Protein AF-A0A6B3P550-F1 (afdb_monomer)

Sequence (101 aa):
MRRRQQGLTLLELLVALALSAVLGVLLAALVNGWLTVRERLDQGPQATPVLSFCLALERRFDATVLRQLHEQRLPLTLAWLDWQPADLQLQWVALAAWPAA

InterPro domains:
  IPR012902 Prokaryotic N-terminal methylation site [PF07963] (2-27)
  IPR012902 Prokaryotic N-terminal methylation site [PS00409] (6-26)
  IPR012902 Prokaryotic N-terminal methylation site [TIGR02532] (5-27)

pLDDT: mean 81.72, std 12.61, range [42.19, 96.0]

Foldseek 3Di:
DDDPPPDCDPVNVVVVVVVVVVVVVVVVVVVVVVVVVVVVVVPPPPCPVVNVVVVLVVVQLVQFDFDFDADPNHTDDRDQWDQDPVVRDIDTDGPDDRPDD

Organism: NCBI:txid2708063

Solvent-accessible surface area (backbone atoms only — not comparable to full-atom values): 6292 Å² total; per-residue (Å²): 138,81,82,78,79,78,71,83,46,74,66,57,54,53,49,54,51,51,52,51,50,53,51,51,51,52,52,51,52,51,53,51,50,51,50,54,50,49,53,54,59,72,53,49,79,72,58,50,70,65,57,48,47,51,56,53,49,51,60,37,60,76,34,52,48,86,65,85,47,68,56,97,87,39,75,50,85,79,50,71,70,43,74,41,78,92,76,74,42,79,46,68,45,49,81,56,78,78,81,84,130

Secondary structure (DSSP, 8-state):
---------HHHHHHHHHHHHHHHHHHHHHHHHHHHHHHHHHTTT---HHHHHHHHHHHHHHTB-----EETTEEPP--SSEEETTTTEEE--BSSPPPP-

Mean predicted aligned error: 15.04 Å

Radius of gyration: 34.09 Å; Cα contacts (8 Å, |Δi|>4): 54; chains: 1; bounding box: 44×25×108 Å

Structure (mmCIF, N/CA/C/O backbone):
data_AF-A0A6B3P550-F1
#
_entry.id   AF-A0A6B3P550-F1
#
loop_
_atom_site.group_PDB
_atom_site.id
_atom_site.type_symbol
_atom_site.label_atom_id
_atom_site.label_alt_id
_atom_site.label_comp_id
_atom_site.label_asym_id
_atom_site.label_entity_id
_atom_site.label_seq_id
_atom_site.pdbx_PDB_ins_code
_atom_site.Cartn_x
_atom_site.Cartn_y
_atom_site.Cartn_z
_atom_site.occupancy
_atom_site.B_iso_or_equiv
_atom_site.auth_seq_id
_atom_site.auth_comp_id
_atom_site.auth_asym_id
_atom_site.auth_atom_id
_atom_site.pdbx_PDB_model_num
ATOM 1 N N . MET A 1 1 ? 13.100 5.685 -76.438 1.00 42.50 1 MET A N 1
ATOM 2 C CA . MET A 1 1 ? 12.830 5.107 -75.101 1.00 42.50 1 MET A CA 1
ATOM 3 C C . MET A 1 1 ? 14.154 4.785 -74.411 1.00 42.50 1 MET A C 1
ATOM 5 O O . MET A 1 1 ? 14.735 3.747 -74.690 1.00 42.50 1 MET A O 1
ATOM 9 N N . ARG A 1 2 ? 14.688 5.677 -73.568 1.00 42.19 2 ARG A N 1
ATOM 10 C CA . ARG A 1 2 ? 15.876 5.384 -72.745 1.00 42.19 2 ARG A CA 1
ATOM 11 C C . ARG A 1 2 ? 15.422 5.256 -71.295 1.00 42.19 2 ARG A C 1
ATOM 13 O O . ARG A 1 2 ? 15.217 6.260 -70.623 1.00 42.19 2 ARG A O 1
ATOM 20 N N . ARG A 1 3 ? 15.214 4.017 -70.842 1.00 55.25 3 ARG A N 1
ATOM 21 C CA . ARG A 1 3 ? 15.058 3.703 -69.418 1.00 55.25 3 ARG A CA 1
ATOM 22 C C . ARG A 1 3 ? 16.403 4.000 -68.755 1.00 55.25 3 ARG A C 1
ATOM 24 O O . ARG A 1 3 ? 17.358 3.257 -68.958 1.00 55.25 3 ARG A O 1
ATOM 31 N N . ARG A 1 4 ? 16.494 5.113 -68.021 1.00 55.09 4 ARG A N 1
ATOM 32 C CA . ARG A 1 4 ? 17.581 5.341 -67.064 1.00 55.09 4 ARG A CA 1
ATOM 33 C C . ARG A 1 4 ? 17.456 4.239 -66.018 1.00 55.09 4 ARG A C 1
ATOM 35 O O . ARG A 1 4 ? 16.540 4.263 -65.207 1.00 55.09 4 ARG A O 1
ATOM 42 N N . GLN A 1 5 ? 18.338 3.252 -66.086 1.00 56.97 5 GLN A N 1
ATOM 43 C CA . GLN A 1 5 ? 18.600 2.382 -64.952 1.00 56.97 5 GLN A CA 1
ATOM 44 C C . GLN A 1 5 ? 19.209 3.276 -63.866 1.00 56.97 5 GLN A C 1
ATOM 46 O O . GLN A 1 5 ? 20.374 3.656 -63.949 1.00 56.97 5 GLN A O 1
ATOM 51 N N . GLN A 1 6 ? 18.387 3.705 -62.908 1.00 59.66 6 GLN A N 1
ATOM 52 C CA . GLN A 1 6 ? 18.858 4.310 -61.666 1.00 59.66 6 GLN A CA 1
ATOM 53 C C . GLN A 1 6 ? 19.447 3.176 -60.828 1.00 59.66 6 GLN A C 1
ATOM 55 O O . GLN A 1 6 ? 18.733 2.471 -60.123 1.00 59.66 6 GLN A O 1
ATOM 60 N N . GLY A 1 7 ? 20.749 2.940 -60.995 1.00 60.62 7 GLY A N 1
ATOM 61 C CA . GLY A 1 7 ? 21.507 2.125 -60.057 1.00 60.62 7 GLY A CA 1
ATOM 62 C C . GLY A 1 7 ? 21.461 2.814 -58.700 1.00 60.62 7 GLY A C 1
ATOM 63 O O . GLY A 1 7 ? 21.833 3.982 -58.600 1.00 60.62 7 GLY A O 1
ATOM 64 N N . LEU A 1 8 ? 20.950 2.102 -57.699 1.00 63.22 8 LEU A N 1
ATOM 65 C CA . LEU A 1 8 ? 20.840 2.563 -56.322 1.00 63.22 8 LEU A CA 1
ATOM 66 C C . LEU A 1 8 ? 22.231 3.008 -55.865 1.00 63.22 8 LEU A C 1
ATOM 68 O O . LEU A 1 8 ? 23.167 2.204 -55.823 1.00 63.22 8 LEU A O 1
ATOM 72 N N . THR A 1 9 ? 22.410 4.308 -55.642 1.00 82.81 9 THR A N 1
ATOM 73 C CA . THR A 1 9 ? 23.745 4.819 -55.317 1.00 82.81 9 THR A CA 1
ATOM 74 C C . THR A 1 9 ? 24.118 4.363 -53.907 1.00 82.81 9 THR A C 1
ATOM 76 O O . THR A 1 9 ? 23.257 4.262 -53.035 1.00 82.81 9 THR A O 1
ATOM 79 N N . LEU A 1 10 ? 25.405 4.087 -53.656 1.00 78.88 10 LEU A N 1
ATOM 80 C CA . LEU A 1 10 ? 25.904 3.702 -52.324 1.00 78.88 10 LEU A CA 1
ATOM 81 C C . LEU A 1 10 ? 25.421 4.681 -51.236 1.00 78.88 10 LEU A C 1
ATOM 83 O O . LEU A 1 10 ? 25.089 4.285 -50.123 1.00 78.88 10 LEU A O 1
ATOM 87 N N . LEU A 1 11 ? 25.341 5.963 -51.595 1.00 83.69 11 LEU A N 1
ATOM 88 C CA . LEU A 1 11 ? 24.870 7.035 -50.731 1.00 83.69 11 LEU A CA 1
ATOM 89 C C . LEU A 1 11 ? 23.383 6.891 -50.381 1.00 83.69 11 LEU A C 1
ATOM 91 O O . LEU A 1 11 ? 23.021 7.049 -49.223 1.00 83.69 11 LEU A O 1
ATOM 95 N N . GLU A 1 12 ? 22.534 6.525 -51.339 1.00 83.50 12 GLU A N 1
ATOM 96 C CA . GLU A 1 12 ? 21.108 6.257 -51.108 1.00 83.50 12 GLU A CA 1
ATOM 97 C C . GLU A 1 12 ? 20.898 5.097 -50.131 1.00 83.50 12 GLU A C 1
ATOM 99 O O . GLU A 1 12 ? 20.070 5.184 -49.225 1.00 83.50 12 GLU A O 1
ATOM 104 N N . LEU A 1 13 ? 21.698 4.034 -50.268 1.00 87.75 13 LEU A N 1
ATOM 105 C CA . LEU A 1 13 ? 21.638 2.880 -49.375 1.00 87.75 13 LEU A CA 1
ATOM 106 C C . LEU A 1 13 ? 22.092 3.239 -47.955 1.00 87.75 13 LEU A C 1
ATOM 108 O O . LEU A 1 13 ? 21.431 2.872 -46.984 1.00 87.75 13 LEU A O 1
ATOM 112 N N . LEU A 1 14 ? 23.184 3.998 -47.829 1.00 91.12 14 LEU A N 1
ATOM 113 C CA . LEU A 1 14 ? 23.674 4.479 -46.536 1.00 91.12 14 LEU A CA 1
ATOM 114 C C . LEU A 1 14 ? 22.664 5.408 -45.855 1.00 91.12 14 LEU A C 1
ATOM 116 O O . LEU A 1 14 ? 22.435 5.282 -44.653 1.00 91.12 14 LEU A O 1
ATOM 120 N N . VAL A 1 15 ? 22.019 6.296 -46.616 1.00 91.69 15 VAL A N 1
ATOM 121 C CA . VAL A 1 15 ? 20.975 7.191 -46.101 1.00 91.69 15 VAL A CA 1
ATOM 122 C C . VAL A 1 15 ? 19.753 6.398 -45.640 1.00 91.69 15 VAL A C 1
ATOM 124 O O . VAL A 1 15 ? 19.266 6.627 -44.534 1.00 91.69 15 VAL A O 1
ATOM 127 N N . ALA A 1 16 ? 19.283 5.431 -46.431 1.00 93.06 16 ALA A N 1
ATOM 128 C CA . ALA A 1 16 ? 18.152 4.585 -46.051 1.00 93.06 16 ALA A CA 1
ATOM 129 C C . ALA A 1 16 ? 18.440 3.774 -44.776 1.00 93.06 16 ALA A C 1
ATOM 131 O O . ALA A 1 16 ? 17.574 3.643 -43.906 1.00 93.06 16 ALA A O 1
ATOM 132 N N . LEU A 1 17 ? 19.666 3.269 -44.633 1.00 91.69 17 LEU A N 1
ATOM 133 C CA . LEU A 1 17 ? 20.083 2.484 -43.475 1.00 91.69 17 LEU A CA 1
ATOM 134 C C . LEU A 1 17 ? 20.233 3.356 -42.220 1.00 91.69 17 LEU A C 1
ATOM 136 O O . LEU A 1 17 ? 19.759 2.974 -41.151 1.00 91.69 17 LEU A O 1
ATOM 140 N N . ALA A 1 18 ? 20.797 4.558 -42.360 1.00 92.88 18 ALA A N 1
ATOM 141 C CA . ALA A 1 18 ? 20.873 5.536 -41.277 1.00 92.88 18 ALA A CA 1
ATOM 142 C C . ALA A 1 18 ? 19.476 5.966 -40.802 1.00 92.88 18 ALA A C 1
ATOM 144 O O . ALA A 1 18 ? 19.205 5.960 -39.602 1.00 92.88 18 ALA A O 1
ATOM 145 N N . LEU A 1 19 ? 18.563 6.268 -41.732 1.00 95.81 19 LEU A N 1
ATOM 146 C CA . LEU A 1 19 ? 17.178 6.617 -41.404 1.00 95.81 19 LEU A CA 1
ATOM 147 C C . LEU A 1 19 ? 16.453 5.466 -40.701 1.00 95.81 19 LEU A C 1
ATOM 149 O O . LEU A 1 19 ? 15.761 5.695 -39.711 1.00 95.81 19 LEU A O 1
ATOM 153 N N . SER A 1 20 ? 16.657 4.230 -41.161 1.00 94.62 20 SER A N 1
ATOM 154 C CA . SER A 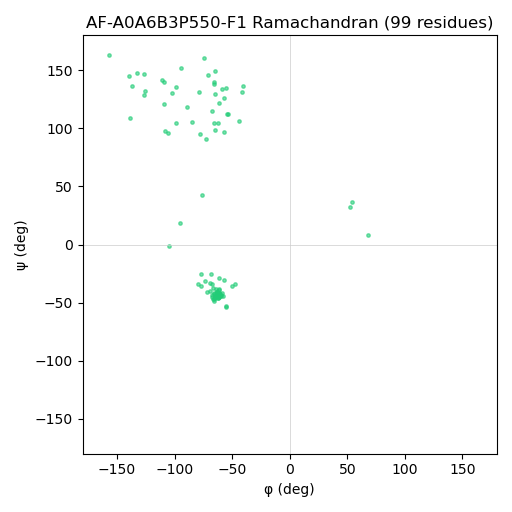1 20 ? 16.069 3.039 -40.537 1.00 94.62 20 SER A CA 1
ATOM 155 C C . SER A 1 20 ? 16.584 2.829 -39.111 1.00 94.62 20 SER A C 1
ATOM 157 O O . SER A 1 20 ? 15.800 2.536 -38.210 1.00 94.62 20 SER A O 1
ATOM 159 N N . ALA A 1 21 ? 17.884 3.034 -38.882 1.00 94.75 21 ALA A N 1
ATOM 160 C CA . ALA A 1 21 ? 18.478 2.941 -37.551 1.00 94.75 21 ALA A CA 1
ATOM 161 C C . ALA A 1 21 ? 17.925 4.019 -36.605 1.00 94.75 21 ALA A C 1
ATOM 163 O O . ALA A 1 21 ? 17.542 3.709 -35.477 1.00 94.75 21 ALA A O 1
ATOM 164 N N . VAL A 1 22 ? 17.816 5.267 -37.073 1.00 96.00 22 VAL A N 1
ATOM 165 C CA . VAL A 1 22 ? 17.237 6.372 -36.291 1.00 96.00 22 VAL A CA 1
ATOM 166 C C . VAL A 1 22 ? 15.779 6.085 -35.931 1.00 96.00 22 VAL A C 1
ATOM 168 O O . VAL A 1 22 ? 15.395 6.244 -34.772 1.00 96.00 22 VAL A O 1
ATOM 171 N N . LEU A 1 23 ? 14.981 5.604 -36.889 1.00 95.75 23 LEU A N 1
ATOM 172 C CA . LEU A 1 23 ? 13.604 5.187 -36.626 1.00 95.75 23 LEU A CA 1
ATOM 173 C C . LEU A 1 23 ? 13.538 4.065 -35.586 1.00 95.75 23 LEU A C 1
ATOM 175 O O . LEU A 1 23 ? 12.711 4.131 -34.679 1.00 95.75 23 LEU A O 1
ATOM 179 N N . GLY A 1 24 ? 14.420 3.069 -35.686 1.00 94.19 24 GLY A N 1
ATOM 180 C CA . GLY A 1 24 ? 14.500 1.972 -34.725 1.00 94.19 24 GLY A CA 1
ATOM 181 C C . GLY A 1 24 ? 14.790 2.454 -33.303 1.00 94.19 24 GLY A C 1
ATOM 182 O O . GLY A 1 24 ? 14.117 2.034 -32.363 1.00 94.19 24 GLY A O 1
ATOM 183 N N . VAL A 1 25 ? 15.732 3.388 -33.141 1.00 94.31 25 VAL A N 1
ATOM 184 C CA . VAL A 1 25 ? 16.071 3.972 -31.832 1.00 94.31 25 VAL A CA 1
ATOM 185 C C . VAL A 1 25 ? 14.908 4.788 -31.264 1.00 94.31 25 VAL A C 1
ATOM 187 O O . VAL A 1 25 ? 14.589 4.654 -30.084 1.00 94.31 25 VAL A O 1
ATOM 190 N N . LEU A 1 26 ? 14.237 5.594 -32.093 1.00 94.56 26 LEU A N 1
ATOM 191 C CA . LEU A 1 26 ? 13.065 6.374 -31.677 1.00 94.56 26 LEU A CA 1
ATOM 192 C C . LEU A 1 26 ? 11.912 5.471 -31.220 1.00 94.56 26 LEU A C 1
ATOM 194 O O . LEU A 1 26 ? 11.318 5.715 -30.170 1.00 94.56 26 LEU A O 1
ATOM 198 N N . LEU A 1 27 ? 11.629 4.405 -31.973 1.00 95.25 27 LEU A N 1
ATOM 199 C CA . LEU A 1 27 ? 10.628 3.399 -31.611 1.00 95.25 27 LEU A CA 1
ATOM 200 C C . LEU A 1 27 ? 10.986 2.694 -30.301 1.00 95.25 27 LEU A C 1
ATOM 202 O O . LEU A 1 27 ? 10.130 2.571 -29.426 1.00 95.25 27 LEU A O 1
ATOM 206 N N . ALA A 1 28 ? 12.243 2.281 -30.131 1.00 93.06 28 ALA A N 1
ATOM 207 C CA . ALA A 1 28 ? 12.705 1.649 -28.898 1.00 93.06 28 ALA A CA 1
ATOM 208 C C . ALA A 1 28 ? 12.575 2.590 -27.689 1.00 93.06 28 ALA A C 1
ATOM 210 O O . ALA A 1 28 ? 12.094 2.172 -26.637 1.00 93.06 28 ALA A O 1
ATOM 211 N N . ALA A 1 29 ? 12.930 3.869 -27.846 1.00 91.38 29 ALA A N 1
ATOM 212 C CA . ALA A 1 29 ? 12.777 4.873 -26.797 1.00 91.38 29 ALA A CA 1
ATOM 213 C C . ALA A 1 29 ? 11.303 5.094 -26.420 1.00 91.38 29 ALA A C 1
ATOM 215 O O . ALA A 1 29 ? 10.985 5.196 -25.235 1.00 91.38 29 ALA A O 1
ATOM 216 N N . LEU A 1 30 ? 10.401 5.111 -27.407 1.00 92.69 30 LEU A N 1
ATOM 217 C CA . LEU A 1 30 ? 8.963 5.253 -27.180 1.00 92.69 30 LEU A CA 1
ATOM 218 C C . LEU A 1 30 ? 8.385 4.047 -26.432 1.00 92.69 30 LEU A C 1
ATOM 220 O O . LEU A 1 30 ? 7.660 4.220 -25.454 1.00 92.69 30 LEU A O 1
ATOM 224 N 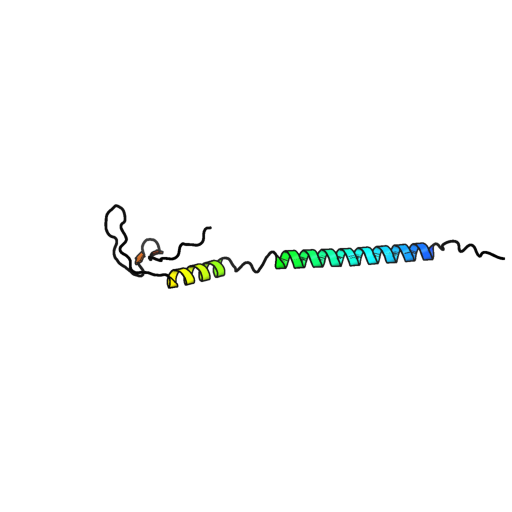N . VAL A 1 31 ? 8.736 2.831 -26.862 1.00 92.50 31 VAL A N 1
ATOM 225 C CA . VAL A 1 31 ? 8.313 1.587 -26.203 1.00 92.50 31 VAL A CA 1
ATOM 226 C C . VAL A 1 31 ? 8.842 1.534 -24.774 1.00 92.50 31 VAL A C 1
ATOM 228 O O . VAL A 1 31 ? 8.082 1.225 -23.861 1.00 92.50 31 VAL A O 1
ATOM 231 N N . ASN A 1 32 ? 10.110 1.890 -24.562 1.00 88.19 32 ASN A N 1
ATOM 232 C CA . ASN A 1 32 ? 10.710 1.901 -23.234 1.00 88.19 32 ASN A CA 1
ATOM 233 C C . ASN A 1 32 ? 10.050 2.944 -22.321 1.00 88.19 32 ASN A C 1
ATOM 235 O O . ASN A 1 32 ? 9.687 2.633 -21.191 1.00 88.19 32 ASN A O 1
ATOM 239 N N . GLY A 1 33 ? 9.816 4.158 -22.828 1.00 83.38 33 GLY A N 1
ATOM 240 C CA . GLY A 1 33 ? 9.098 5.201 -22.096 1.00 83.38 33 GLY A CA 1
ATOM 241 C C . GLY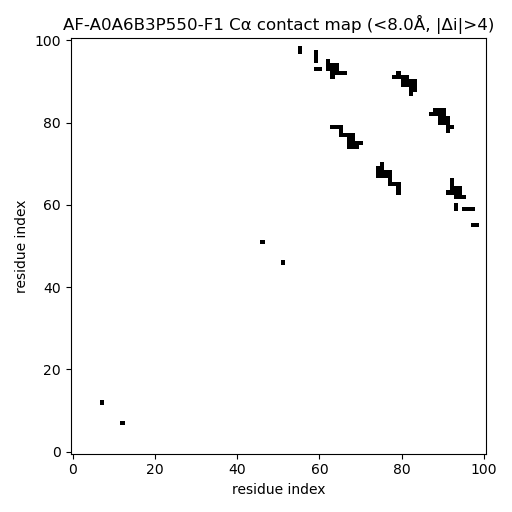 A 1 33 ? 7.672 4.781 -21.736 1.00 83.38 33 GLY A C 1
ATOM 242 O O . GLY A 1 33 ? 7.247 4.969 -20.599 1.00 83.38 33 GLY A O 1
ATOM 243 N N . TRP A 1 34 ? 6.957 4.145 -22.668 1.00 89.50 34 TRP A N 1
ATOM 244 C CA . TRP A 1 34 ? 5.625 3.591 -22.422 1.00 89.50 34 TRP A CA 1
ATOM 245 C C . TRP A 1 34 ? 5.640 2.493 -21.354 1.00 89.50 34 TRP A C 1
ATOM 247 O O . TRP A 1 34 ? 4.798 2.505 -20.456 1.00 89.50 34 TRP A O 1
ATOM 257 N N . LEU A 1 35 ? 6.614 1.578 -21.413 1.00 81.44 35 LEU A N 1
ATOM 258 C CA . LEU A 1 35 ? 6.781 0.515 -20.422 1.00 81.44 35 LEU A CA 1
ATOM 259 C C . LEU A 1 35 ? 7.059 1.101 -19.032 1.00 81.44 35 LEU A C 1
ATOM 261 O O . LEU A 1 35 ? 6.382 0.740 -18.078 1.00 81.44 35 LEU A O 1
ATOM 265 N N . THR A 1 36 ? 7.967 2.077 -18.938 1.00 79.38 36 THR A N 1
ATOM 266 C CA . THR A 1 36 ? 8.300 2.769 -17.682 1.00 79.38 36 THR A CA 1
ATOM 267 C C . THR A 1 36 ? 7.102 3.526 -17.106 1.00 79.38 36 THR A C 1
ATOM 269 O O . THR A 1 36 ? 6.880 3.511 -15.898 1.00 79.38 36 THR A O 1
ATOM 272 N N . VAL A 1 37 ? 6.312 4.208 -17.942 1.00 78.25 37 VAL A N 1
ATOM 273 C CA . VAL A 1 37 ? 5.091 4.891 -17.485 1.00 78.25 37 VAL A CA 1
ATOM 274 C C . VAL A 1 37 ? 4.072 3.873 -16.990 1.00 78.25 37 VAL A C 1
ATOM 276 O O . VAL A 1 37 ? 3.498 4.066 -15.922 1.00 78.25 37 VAL A O 1
ATOM 279 N N . ARG A 1 38 ? 3.880 2.772 -17.719 1.00 79.62 38 ARG A N 1
ATOM 280 C CA . 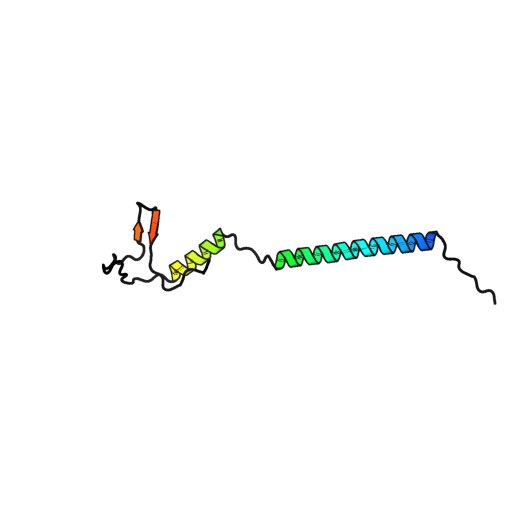ARG A 1 38 ? 2.972 1.701 -17.311 1.00 79.62 38 ARG A CA 1
ATOM 281 C C . ARG A 1 38 ? 3.413 1.060 -15.997 1.00 79.62 38 ARG A C 1
ATOM 283 O O . ARG A 1 38 ? 2.575 0.915 -15.124 1.00 79.62 38 ARG A O 1
ATOM 290 N N . GLU A 1 39 ? 4.697 0.766 -15.818 1.00 71.75 39 GLU A N 1
ATOM 291 C CA . GLU A 1 39 ? 5.251 0.270 -14.550 1.00 71.75 39 GLU A CA 1
ATOM 292 C C . GLU A 1 39 ? 5.016 1.253 -13.399 1.00 71.75 39 GLU A C 1
ATOM 294 O O . GLU A 1 39 ? 4.619 0.838 -12.318 1.00 71.75 39 GLU A O 1
ATOM 299 N N . ARG A 1 40 ? 5.192 2.560 -13.624 1.00 65.69 40 ARG A N 1
ATOM 300 C CA . ARG A 1 40 ? 4.923 3.589 -12.604 1.00 65.69 40 ARG A CA 1
ATOM 301 C C . ARG A 1 40 ? 3.442 3.729 -12.259 1.00 65.69 40 ARG A C 1
ATOM 303 O O . ARG A 1 40 ? 3.120 4.058 -11.124 1.00 65.69 40 ARG A O 1
ATOM 310 N N . LEU A 1 41 ? 2.556 3.528 -13.231 1.00 67.06 41 LEU A N 1
ATOM 311 C CA . LEU A 1 41 ? 1.109 3.567 -13.017 1.00 67.06 41 LEU A CA 1
ATOM 312 C C . LEU A 1 41 ? 0.600 2.286 -12.340 1.00 67.06 41 LEU A C 1
ATOM 314 O O . LEU A 1 41 ? -0.305 2.365 -11.515 1.00 67.06 41 LEU A O 1
ATOM 318 N N . ASP A 1 42 ? 1.186 1.133 -12.669 1.00 65.94 42 ASP A N 1
ATOM 319 C CA . ASP A 1 42 ? 0.874 -0.171 -12.065 1.00 65.94 42 ASP A CA 1
ATOM 320 C C . ASP A 1 42 ? 1.436 -0.270 -10.636 1.00 65.94 42 ASP A C 1
ATOM 322 O O . ASP A 1 42 ? 0.800 -0.810 -9.734 1.00 65.94 42 ASP A O 1
ATOM 326 N N . GLN A 1 43 ? 2.567 0.392 -10.375 1.00 59.88 43 GLN A N 1
ATOM 327 C CA . GLN A 1 43 ? 3.050 0.733 -9.033 1.00 59.88 43 GLN A CA 1
ATOM 328 C C . GLN A 1 43 ? 2.269 1.916 -8.436 1.00 59.88 43 GLN A C 1
ATOM 330 O O . GLN A 1 43 ? 2.872 2.818 -7.843 1.00 59.88 43 GLN A O 1
ATOM 335 N N . GLY A 1 44 ? 0.936 1.920 -8.609 1.00 54.31 44 GLY A N 1
ATOM 336 C CA . GLY A 1 44 ? 0.019 2.918 -8.055 1.00 54.31 44 GLY A CA 1
ATOM 337 C C . GLY A 1 44 ? 0.440 3.266 -6.632 1.00 54.31 44 GLY A C 1
ATOM 338 O O . GLY A 1 44 ? 0.853 2.352 -5.915 1.00 54.31 44 GLY A O 1
ATOM 339 N N . PRO A 1 45 ? 0.437 4.568 -6.273 1.00 56.47 45 PRO A N 1
ATOM 340 C CA . PRO A 1 45 ? 1.294 5.134 -5.240 1.00 56.47 45 PRO A CA 1
ATOM 341 C C . PRO A 1 45 ? 1.286 4.192 -4.059 1.00 56.47 45 PRO A C 1
ATOM 343 O O . PRO A 1 45 ? 0.253 4.062 -3.401 1.00 56.47 45 PRO A O 1
ATOM 346 N N . GLN A 1 46 ? 2.397 3.472 -3.868 1.00 57.38 46 GLN A N 1
ATOM 347 C CA . GLN A 1 46 ? 2.592 2.655 -2.687 1.00 57.38 46 GLN A CA 1
ATOM 348 C C . GLN A 1 46 ? 2.443 3.652 -1.555 1.00 57.38 46 GLN A C 1
ATOM 350 O O . GLN A 1 46 ? 3.363 4.430 -1.301 1.00 57.38 46 GLN A O 1
ATOM 355 N N . ALA A 1 47 ? 1.244 3.735 -0.969 1.00 56.66 47 ALA A N 1
ATOM 356 C CA . ALA A 1 47 ? 1.021 4.542 0.203 1.00 56.66 47 ALA A CA 1
ATOM 357 C C . ALA A 1 47 ? 2.096 4.038 1.141 1.00 56.66 47 ALA A C 1
ATOM 359 O O . ALA A 1 47 ? 2.092 2.846 1.462 1.00 56.66 47 ALA A O 1
ATOM 360 N N . THR A 1 48 ? 3.081 4.900 1.430 1.00 72.12 48 THR A N 1
ATOM 361 C CA . THR A 1 48 ? 4.261 4.534 2.208 1.00 72.12 48 THR A CA 1
ATOM 362 C C . THR A 1 48 ? 3.760 3.658 3.345 1.00 72.12 48 THR A C 1
ATOM 364 O O . THR A 1 48 ? 2.750 4.038 3.937 1.00 72.12 48 THR A O 1
ATOM 367 N N . PRO A 1 49 ? 4.345 2.487 3.629 1.00 75.25 49 PRO A N 1
ATOM 368 C CA . PRO A 1 49 ? 3.749 1.510 4.545 1.00 75.25 49 PRO A CA 1
ATOM 369 C C . PRO A 1 49 ? 3.258 2.153 5.855 1.00 75.25 49 PRO A C 1
ATOM 371 O O . PRO A 1 49 ? 2.182 1.827 6.346 1.00 75.25 49 PRO A O 1
ATOM 374 N N . VAL A 1 50 ? 3.964 3.188 6.319 1.00 82.50 50 VAL A N 1
ATOM 375 C CA . VAL A 1 50 ? 3.561 4.102 7.398 1.00 82.50 50 VAL A CA 1
ATOM 376 C C . VAL A 1 50 ? 2.202 4.791 7.177 1.00 82.50 50 VAL A C 1
ATOM 378 O O . VAL A 1 50 ? 1.345 4.719 8.044 1.00 82.50 50 VAL A O 1
ATOM 381 N N . LEU A 1 51 ? 1.968 5.448 6.039 1.00 82.00 51 LEU A N 1
ATOM 382 C CA . LEU A 1 51 ? 0.687 6.079 5.702 1.00 82.00 51 LEU A CA 1
ATOM 383 C C . LEU A 1 51 ? -0.448 5.051 5.636 1.00 82.00 51 LEU A C 1
ATOM 385 O O . LEU A 1 51 ? -1.527 5.300 6.169 1.00 82.00 51 LEU A O 1
ATOM 389 N N . SER A 1 52 ? -0.207 3.891 5.017 1.00 82.06 52 SER A N 1
ATOM 390 C CA . SER A 1 52 ? -1.215 2.824 4.953 1.00 82.06 52 SER A CA 1
ATOM 391 C C . SER A 1 52 ? -1.592 2.316 6.350 1.00 82.06 52 SER A C 1
ATOM 393 O O . SER A 1 52 ? -2.773 2.110 6.638 1.00 82.06 52 SER A O 1
ATOM 395 N N . PHE A 1 53 ? -0.599 2.215 7.239 1.00 83.88 53 PHE A N 1
ATOM 396 C CA . PHE A 1 53 ? -0.782 1.880 8.642 1.00 83.88 53 PHE A CA 1
ATOM 397 C C . PHE A 1 53 ? -1.564 2.968 9.383 1.00 83.88 53 PHE A C 1
ATOM 399 O O . PHE A 1 53 ? -2.551 2.646 10.036 1.00 83.88 53 PHE A O 1
ATOM 406 N N . CYS A 1 54 ? -1.196 4.246 9.237 1.00 87.94 54 CYS A N 1
ATOM 407 C CA . CYS A 1 54 ? -1.906 5.357 9.875 1.00 87.94 54 CYS A CA 1
ATOM 408 C C . CYS A 1 54 ? -3.382 5.402 9.460 1.00 87.94 54 CYS A C 1
ATOM 410 O O . CYS A 1 54 ? -4.250 5.509 10.318 1.00 87.94 54 CYS A O 1
ATOM 412 N N . LEU A 1 55 ? -3.678 5.229 8.169 1.00 87.19 55 LEU A N 1
ATOM 413 C CA . LEU A 1 55 ? -5.054 5.206 7.662 1.00 87.19 55 LEU A CA 1
ATOM 414 C C . LEU A 1 55 ? -5.832 3.959 8.108 1.00 87.19 55 LEU A C 1
ATOM 416 O O . LEU A 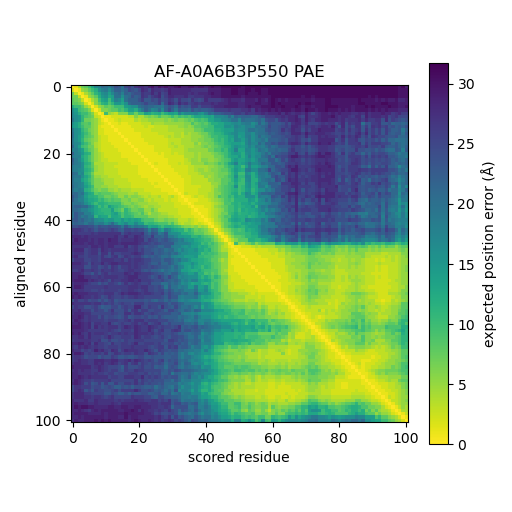1 55 ? -7.052 4.000 8.264 1.00 87.19 55 LEU A O 1
ATOM 420 N N . ALA A 1 56 ? -5.170 2.811 8.265 1.00 86.56 56 ALA A N 1
ATOM 421 C CA . ALA A 1 56 ? -5.801 1.624 8.844 1.00 86.56 56 ALA A CA 1
ATOM 422 C C . ALA A 1 56 ? -6.095 1.819 10.340 1.00 86.56 56 ALA A C 1
ATOM 424 O O . ALA A 1 56 ? -7.162 1.427 10.812 1.00 86.56 56 ALA A O 1
ATOM 4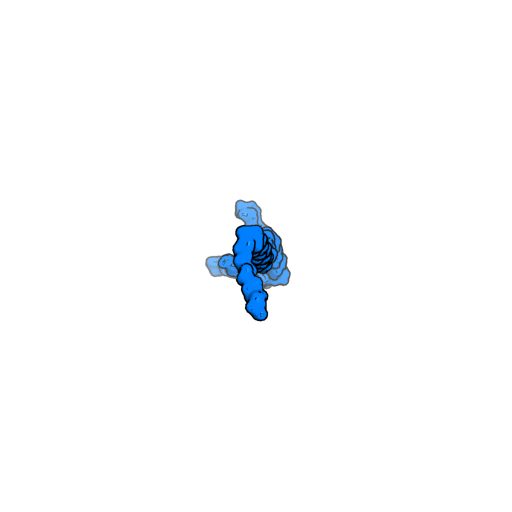25 N N . LEU A 1 57 ? -5.171 2.456 11.060 1.00 89.31 57 LEU A N 1
ATOM 426 C CA . LEU A 1 57 ? -5.288 2.755 12.479 1.00 89.31 57 LEU A CA 1
ATOM 427 C C . LEU A 1 57 ? -6.407 3.770 12.752 1.00 89.31 57 LEU A C 1
ATOM 429 O O . LEU A 1 57 ? -7.244 3.516 13.612 1.00 89.31 57 LEU A O 1
ATOM 433 N N . GLU A 1 58 ? -6.467 4.859 11.984 1.00 89.00 58 GLU A N 1
ATOM 434 C CA . GLU A 1 58 ? -7.522 5.881 12.047 1.00 89.00 58 GLU A CA 1
ATOM 435 C C . GLU A 1 58 ? -8.908 5.253 11.869 1.00 89.00 58 GLU A C 1
ATOM 437 O O . GLU A 1 58 ? -9.744 5.320 12.769 1.00 89.00 58 GLU A O 1
ATOM 442 N N . ARG A 1 59 ? -9.098 4.492 10.782 1.00 86.25 59 ARG A N 1
ATOM 443 C CA . ARG A 1 59 ? -10.357 3.772 10.522 1.00 86.25 59 ARG A CA 1
ATOM 444 C C . ARG A 1 59 ? -10.747 2.816 11.648 1.00 86.25 59 ARG A C 1
ATOM 446 O O . ARG A 1 59 ? -11.930 2.551 11.858 1.00 86.25 59 ARG A O 1
ATOM 453 N N . ARG A 1 60 ? -9.767 2.254 12.358 1.00 86.19 60 ARG A N 1
ATOM 454 C CA . ARG A 1 60 ? -10.022 1.351 13.482 1.00 86.19 60 ARG A CA 1
ATOM 455 C C . ARG A 1 60 ? -10.373 2.102 14.763 1.00 86.19 60 ARG A C 1
ATOM 457 O O . ARG A 1 60 ? -11.180 1.585 15.534 1.00 86.1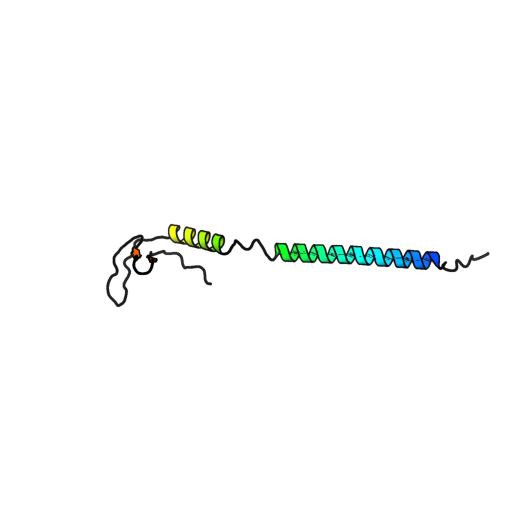9 60 ARG A O 1
ATOM 464 N N . PHE A 1 61 ? -9.798 3.281 14.991 1.00 89.00 61 PHE A N 1
ATOM 465 C CA . PHE A 1 61 ? -10.192 4.147 16.101 1.00 89.00 61 PHE A CA 1
ATOM 466 C C . PHE A 1 61 ? -11.613 4.691 15.921 1.00 89.00 61 PHE A C 1
ATOM 468 O O . PHE A 1 61 ? -12.376 4.700 16.886 1.00 89.00 61 PHE A O 1
ATOM 475 N N . ASP A 1 62 ? -12.012 5.017 14.691 1.00 89.00 62 ASP A N 1
ATOM 476 C CA . ASP A 1 62 ? -13.385 5.448 14.383 1.00 89.00 62 ASP A CA 1
ATOM 477 C C . ASP A 1 62 ? -14.437 4.372 14.694 1.00 89.00 62 ASP A C 1
ATOM 479 O O . ASP A 1 62 ? -15.578 4.676 15.036 1.00 89.00 62 ASP A O 1
ATOM 483 N N . ALA A 1 63 ? -14.055 3.095 14.608 1.00 88.81 63 ALA A N 1
ATOM 484 C CA . ALA A 1 63 ? -14.922 1.953 14.890 1.00 88.81 63 ALA A CA 1
ATOM 485 C C . ALA A 1 63 ? -14.788 1.414 16.329 1.00 88.81 63 ALA A C 1
ATOM 487 O O . ALA A 1 63 ? -15.149 0.256 16.580 1.00 88.81 63 ALA A O 1
ATOM 488 N N . THR A 1 64 ? -14.236 2.205 17.257 1.00 90.25 64 THR A N 1
ATOM 489 C CA . THR A 1 64 ? -14.079 1.824 18.669 1.00 90.25 64 THR A CA 1
ATOM 490 C C . THR A 1 64 ? -15.423 1.669 19.370 1.00 90.25 64 THR A C 1
ATOM 492 O O . THR A 1 64 ? -16.346 2.461 19.183 1.00 90.25 64 THR A O 1
ATOM 495 N N . VAL A 1 65 ? -15.544 0.631 20.197 1.00 88.75 65 VAL A N 1
ATOM 496 C CA . VAL A 1 65 ? -16.768 0.360 20.957 1.00 88.75 65 VAL A CA 1
ATOM 497 C C . VAL A 1 65 ? -16.461 -0.109 22.366 1.00 88.75 65 VAL A C 1
ATOM 499 O O . VAL A 1 65 ? -15.528 -0.873 22.597 1.00 88.75 65 VAL A O 1
ATOM 502 N N . LEU A 1 66 ? -17.309 0.283 23.313 1.00 88.38 66 LEU A N 1
ATOM 503 C CA . LEU A 1 66 ? -17.244 -0.217 24.677 1.00 88.38 66 LEU A CA 1
ATOM 504 C C . LEU A 1 66 ? -18.007 -1.544 24.773 1.00 88.38 66 LEU A C 1
ATOM 506 O O . LEU A 1 66 ? -19.239 -1.576 24.732 1.00 88.38 66 LEU A O 1
ATOM 510 N N . ARG A 1 67 ? -17.277 -2.656 24.872 1.00 85.12 67 ARG A N 1
ATOM 511 C CA . ARG A 1 67 ? -17.850 -4.007 24.935 1.00 85.12 67 ARG A CA 1
ATOM 512 C C . ARG A 1 67 ? -17.133 -4.843 25.985 1.00 85.12 67 ARG A C 1
ATOM 514 O O . ARG A 1 67 ? -15.910 -4.856 26.028 1.00 85.12 67 ARG A O 1
ATOM 521 N N . GLN A 1 68 ? -17.901 -5.593 26.775 1.00 83.88 68 GLN A N 1
ATOM 522 C CA . GLN A 1 68 ? -17.349 -6.542 27.737 1.00 83.88 68 GLN A CA 1
ATOM 523 C C . GLN A 1 68 ? -16.658 -7.691 27.004 1.00 83.88 68 GLN A C 1
ATOM 525 O O . GLN A 1 68 ? -17.308 -8.473 26.303 1.00 83.88 68 GLN A O 1
ATOM 530 N N . LEU A 1 69 ? -15.344 -7.791 27.177 1.00 83.88 69 LEU A N 1
ATOM 531 C CA . LEU A 1 69 ? -14.558 -8.922 26.708 1.00 83.88 69 LEU A CA 1
ATOM 532 C C . LEU A 1 69 ? -14.399 -9.949 27.824 1.00 83.88 69 LEU A C 1
ATOM 534 O O . LEU A 1 69 ? -14.422 -9.614 29.007 1.00 83.88 69 LEU A O 1
ATOM 538 N N . HIS A 1 70 ? -14.242 -11.208 27.429 1.00 85.75 70 HIS A N 1
ATOM 539 C CA . HIS A 1 70 ? -13.927 -12.298 28.340 1.00 85.75 70 HIS A CA 1
ATOM 540 C C . HIS A 1 70 ? -12.697 -13.029 27.819 1.00 85.75 70 HIS A C 1
ATOM 542 O O . HIS A 1 70 ? -12.673 -13.456 26.665 1.00 85.75 70 HIS A O 1
ATOM 548 N N . GLU A 1 71 ? -11.710 -13.220 28.681 1.00 84.75 71 GLU A N 1
ATOM 549 C CA . GLU A 1 71 ? -10.500 -13.985 28.406 1.00 84.75 71 GLU A CA 1
ATOM 550 C C . GLU A 1 71 ? -10.364 -15.038 29.495 1.00 84.75 71 GLU A C 1
ATOM 552 O O . GLU A 1 71 ? -10.577 -14.770 30.674 1.00 84.75 71 GLU A O 1
ATOM 557 N N . GLN A 1 72 ? -10.111 -16.286 29.095 1.00 86.00 72 GLN A N 1
ATOM 558 C CA . GLN A 1 72 ? -10.028 -17.420 30.026 1.00 86.00 72 GLN A CA 1
ATOM 559 C C . GLN A 1 72 ? -11.254 -17.554 30.960 1.00 86.00 72 GLN A C 1
ATOM 561 O O . GLN A 1 72 ? -11.153 -18.046 32.080 1.00 86.00 72 GLN A O 1
ATOM 566 N N . ARG A 1 73 ? -12.443 -17.167 30.466 1.00 82.94 73 ARG A N 1
ATOM 567 C CA . ARG A 1 73 ? -13.731 -17.114 31.198 1.00 82.94 73 ARG A CA 1
ATOM 568 C C . ARG A 1 73 ? -13.811 -16.050 32.299 1.00 82.94 73 ARG A C 1
ATOM 570 O O . ARG A 1 73 ? -14.806 -16.019 33.019 1.00 82.94 73 ARG A O 1
ATOM 577 N N . LEU A 1 74 ? -12.821 -15.174 32.409 1.00 83.81 74 LEU A N 1
ATOM 578 C CA . LEU A 1 74 ? -12.856 -14.022 33.296 1.00 83.81 74 LEU A CA 1
ATOM 579 C C . LEU A 1 74 ? -13.237 -12.774 32.491 1.00 83.81 74 LEU A C 1
ATOM 581 O O . LEU A 1 74 ? -12.737 -12.591 31.378 1.00 83.81 74 LEU A O 1
ATOM 585 N N . PRO A 1 75 ? -14.143 -11.927 33.005 1.00 85.25 75 PRO A N 1
ATOM 586 C CA . PRO A 1 75 ? -14.414 -10.642 32.383 1.00 85.25 75 PRO A CA 1
ATOM 587 C C . PRO A 1 75 ? -13.166 -9.757 32.463 1.00 85.25 75 PRO A C 1
ATOM 589 O O . PRO A 1 75 ? -12.606 -9.585 33.546 1.00 85.25 75 PRO A O 1
ATOM 592 N N . LEU A 1 76 ? -12.749 -9.181 31.335 1.00 85.25 76 LEU A N 1
ATOM 593 C CA . LEU A 1 76 ? -11.721 -8.140 31.342 1.00 85.25 76 LEU A CA 1
ATOM 594 C C . LEU A 1 76 ? -12.304 -6.826 31.848 1.00 85.25 76 LEU A C 1
ATOM 596 O O . LEU A 1 76 ? -13.516 -6.590 31.809 1.00 85.25 76 LEU A O 1
ATOM 600 N N . THR A 1 77 ? -11.403 -5.948 32.278 1.00 81.25 77 THR A N 1
ATOM 601 C CA . THR A 1 77 ? -11.721 -4.561 32.588 1.00 81.25 77 THR A CA 1
ATOM 602 C C . THR A 1 77 ? -12.330 -3.878 31.368 1.00 81.25 77 THR A C 1
ATOM 604 O O . THR A 1 77 ? -11.760 -3.869 30.278 1.00 81.25 77 THR A O 1
ATOM 607 N N . LEU A 1 78 ? -13.503 -3.281 31.565 1.00 84.56 78 LEU A N 1
ATOM 608 C CA . LEU A 1 78 ? -14.194 -2.524 30.535 1.00 84.56 78 LEU A CA 1
ATOM 609 C C . LEU A 1 78 ? -13.548 -1.137 30.406 1.00 84.56 78 LEU A C 1
ATOM 611 O O . LEU A 1 78 ? -13.883 -0.214 31.148 1.00 84.56 78 LEU A O 1
ATOM 615 N N . ALA A 1 79 ? -12.620 -0.995 29.466 1.00 84.75 79 ALA A N 1
ATOM 616 C CA . ALA A 1 79 ? -11.961 0.268 29.155 1.00 84.75 79 ALA A CA 1
ATOM 617 C C . ALA A 1 79 ? -12.086 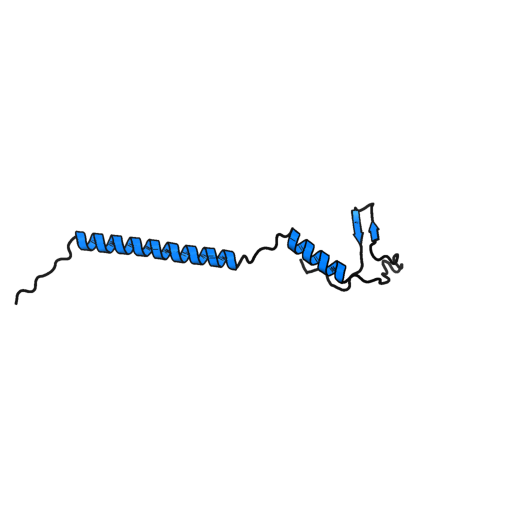0.588 27.661 1.00 84.75 79 ALA A C 1
ATOM 619 O O . ALA A 1 79 ? -12.099 -0.305 26.817 1.00 84.75 79 ALA A O 1
ATOM 620 N N . TRP A 1 80 ? -12.175 1.879 27.337 1.00 85.38 80 TRP A N 1
ATOM 621 C CA . TRP A 1 80 ? -12.120 2.345 25.947 1.00 85.38 80 TRP A CA 1
ATOM 622 C C . TRP A 1 80 ? -10.737 2.119 25.337 1.00 85.38 80 TRP A C 1
ATOM 624 O O . TRP A 1 80 ? -10.615 1.659 24.206 1.00 85.38 80 TRP A O 1
ATOM 634 N N . LEU A 1 81 ? -9.711 2.463 26.108 1.00 89.56 81 LEU A N 1
ATOM 635 C CA . LEU A 1 81 ? -8.304 2.414 25.749 1.00 89.56 81 LEU A CA 1
ATOM 636 C C . LEU A 1 81 ? -7.569 1.875 26.969 1.00 89.56 81 LEU A C 1
ATOM 638 O O . LEU A 1 81 ? -7.499 2.551 27.996 1.00 89.56 81 LEU A O 1
ATOM 642 N N . ASP A 1 82 ? -7.080 0.648 26.867 1.00 89.88 82 ASP A N 1
ATOM 643 C CA . ASP A 1 82 ? -6.319 -0.006 27.919 1.00 89.88 82 ASP A CA 1
ATOM 644 C C . AS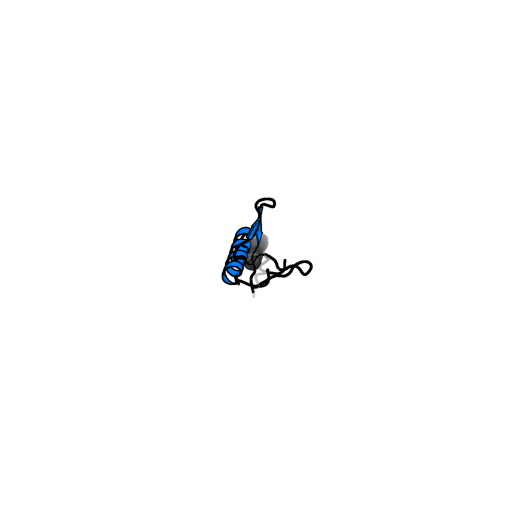P A 1 82 ? -4.829 0.125 27.609 1.00 89.88 82 ASP A C 1
ATOM 646 O O . ASP A 1 82 ? -4.300 -0.505 26.690 1.00 89.88 82 ASP A O 1
ATOM 650 N N . TRP A 1 83 ? -4.162 1.023 28.331 1.00 88.94 83 TRP A N 1
ATOM 651 C CA . TRP A 1 83 ? -2.725 1.219 28.208 1.00 88.94 83 TRP A CA 1
ATOM 652 C C . TRP A 1 83 ? -1.989 0.286 29.166 1.00 88.94 83 TRP A C 1
ATOM 654 O O . TRP A 1 83 ? -2.113 0.411 30.385 1.00 88.94 83 TRP A O 1
ATOM 664 N N . GLN A 1 84 ? -1.173 -0.605 28.607 1.00 90.25 84 GLN A N 1
ATOM 665 C CA . GLN A 1 84 ? -0.354 -1.564 29.339 1.00 90.25 84 GLN A CA 1
ATOM 666 C C . GLN A 1 84 ? 1.110 -1.103 29.301 1.00 90.25 84 GLN A C 1
ATOM 668 O O . GLN A 1 84 ? 1.829 -1.375 28.334 1.00 90.25 84 GLN A O 1
ATOM 673 N N . PRO A 1 85 ? 1.587 -0.387 30.340 1.00 88.81 85 PRO A N 1
ATOM 674 C CA . PRO A 1 85 ? 2.913 0.228 30.329 1.00 88.81 85 PRO A CA 1
ATOM 675 C C . PRO A 1 85 ? 4.053 -0.795 30.357 1.00 88.81 85 PRO A C 1
ATOM 677 O O . PRO A 1 85 ? 5.144 -0.479 29.896 1.00 88.81 85 PRO A O 1
ATOM 680 N N . ALA A 1 86 ? 3.811 -1.997 30.890 1.00 91.31 86 ALA A N 1
ATOM 681 C CA . ALA A 1 86 ? 4.811 -3.060 30.962 1.00 91.31 86 ALA A CA 1
ATOM 682 C C . ALA A 1 86 ? 5.237 -3.547 29.567 1.00 91.31 86 ALA A C 1
ATOM 684 O O . ALA A 1 86 ? 6.423 -3.766 29.336 1.00 91.31 86 ALA A O 1
ATOM 685 N N . ASP A 1 87 ? 4.283 -3.636 28.637 1.00 92.75 87 ASP A N 1
ATOM 686 C CA . ASP A 1 87 ? 4.502 -4.148 27.281 1.00 92.75 87 ASP A CA 1
ATOM 687 C C . ASP A 1 87 ? 4.541 -3.041 26.217 1.00 92.75 87 ASP A C 1
ATOM 689 O O . ASP A 1 87 ? 4.750 -3.321 25.037 1.00 92.75 87 ASP A O 1
ATOM 693 N N . LEU A 1 88 ? 4.346 -1.778 26.622 1.00 90.81 88 LEU A N 1
ATOM 694 C CA . LEU A 1 88 ? 4.175 -0.623 25.731 1.00 90.81 88 LEU A CA 1
ATOM 695 C C . LEU A 1 88 ? 3.042 -0.832 24.712 1.00 90.81 88 LEU A C 1
ATOM 697 O O . LEU A 1 88 ? 3.130 -0.404 23.559 1.00 90.81 88 LEU A O 1
ATOM 701 N N . GLN A 1 89 ? 1.973 -1.501 25.142 1.00 90.88 89 GLN A N 1
ATOM 702 C CA . GLN A 1 89 ? 0.841 -1.844 24.291 1.00 90.88 89 GLN A CA 1
ATOM 703 C C . GLN A 1 89 ? -0.392 -1.031 24.660 1.00 90.88 89 GLN A C 1
ATOM 705 O O . GLN A 1 89 ? -0.706 -0.821 25.829 1.00 90.88 89 GLN A O 1
ATOM 710 N N . LEU A 1 90 ? -1.115 -0.603 23.630 1.00 90.19 90 LEU A N 1
ATOM 711 C CA . LEU A 1 90 ? -2.435 -0.010 23.754 1.00 90.19 90 LEU A CA 1
ATOM 712 C C . LEU A 1 90 ? -3.449 -1.002 23.196 1.00 90.19 90 LEU A C 1
ATOM 714 O O . LEU A 1 90 ? -3.369 -1.372 22.025 1.00 90.19 90 LEU A O 1
ATOM 718 N N . GLN A 1 91 ? -4.395 -1.423 24.024 1.00 89.69 91 GLN A N 1
ATOM 719 C CA . GLN A 1 91 ? -5.444 -2.360 23.648 1.00 89.69 91 GLN A CA 1
ATOM 720 C C . GLN A 1 91 ? -6.797 -1.650 23.624 1.00 89.69 91 GLN A C 1
ATOM 722 O O . GLN A 1 91 ? -7.086 -0.781 24.444 1.00 89.69 91 GLN A O 1
ATOM 727 N N . TRP A 1 92 ? -7.632 -1.996 22.649 1.00 90.62 92 TRP A N 1
ATOM 728 C CA . TRP A 1 92 ? -8.991 -1.475 22.532 1.00 90.62 92 TRP A CA 1
ATOM 729 C C . TRP A 1 92 ? -9.861 -2.427 21.722 1.00 90.62 92 TRP A C 1
ATOM 731 O O . TRP A 1 92 ? -9.372 -3.278 20.970 1.00 90.62 92 TRP A O 1
ATOM 741 N N . VAL A 1 93 ? -11.173 -2.249 21.846 1.00 90.00 93 VAL A N 1
ATOM 742 C CA . VAL A 1 93 ? -12.160 -3.033 21.105 1.00 90.00 93 VAL A CA 1
ATOM 743 C C . VAL A 1 93 ? -12.702 -2.203 19.952 1.00 90.00 93 VAL A C 1
ATOM 745 O O . VAL A 1 93 ? -13.123 -1.063 20.139 1.00 90.00 93 VAL A O 1
ATOM 748 N N . ALA A 1 94 ? -12.709 -2.781 18.754 1.00 89.31 94 ALA A N 1
ATOM 749 C CA . ALA A 1 94 ? -13.286 -2.172 17.563 1.00 89.31 94 ALA A CA 1
ATOM 750 C C . ALA A 1 94 ? -14.176 -3.179 16.826 1.00 89.31 94 ALA A C 1
ATOM 752 O O . ALA A 1 94 ? -13.906 -4.381 16.843 1.00 89.31 94 ALA A O 1
ATOM 753 N N . LEU A 1 95 ? -15.235 -2.692 16.173 1.00 86.62 95 LEU A N 1
ATOM 754 C CA . LEU A 1 95 ? -16.108 -3.531 15.339 1.00 86.62 95 LEU A CA 1
ATOM 755 C C . LEU A 1 95 ? -15.479 -3.862 13.981 1.00 86.62 95 LEU A C 1
ATOM 757 O O . LEU A 1 95 ? -15.813 -4.879 13.376 1.00 86.62 95 LEU A O 1
ATOM 761 N N . ALA A 1 96 ? -14.575 -3.008 13.502 1.00 82.75 96 ALA A N 1
ATOM 762 C CA . ALA A 1 96 ? -13.872 -3.217 12.247 1.00 82.75 96 ALA A CA 1
ATOM 763 C C . ALA A 1 96 ? -12.730 -4.235 12.410 1.00 82.75 96 ALA A C 1
ATOM 765 O O . ALA A 1 96 ? -11.892 -4.123 13.311 1.00 82.75 96 ALA A O 1
ATOM 766 N N . ALA A 1 97 ? -12.672 -5.214 11.502 1.00 73.62 97 ALA A N 1
ATOM 767 C CA . ALA A 1 97 ? -11.554 -6.149 11.415 1.00 73.62 97 ALA A CA 1
ATOM 768 C C . ALA A 1 97 ? -10.256 -5.417 11.026 1.00 73.62 97 ALA A C 1
ATOM 770 O O . ALA A 1 97 ? -10.284 -4.419 10.305 1.00 73.62 97 ALA A O 1
ATOM 771 N N . TRP A 1 98 ? -9.108 -5.916 11.500 1.00 75.06 98 TRP A N 1
ATOM 772 C CA . TRP A 1 98 ? -7.812 -5.455 10.991 1.00 75.06 98 TRP A CA 1
ATOM 773 C C . TRP A 1 98 ? -7.680 -5.884 9.520 1.00 75.06 98 TRP A C 1
ATOM 775 O O . TRP A 1 98 ? -8.106 -7.000 9.202 1.00 75.06 98 TRP A O 1
ATOM 785 N N . PRO A 1 99 ? -7.139 -5.043 8.618 1.00 68.44 99 PRO A N 1
ATOM 786 C CA . PRO A 1 99 ? -6.883 -5.466 7.244 1.00 68.44 99 PRO A CA 1
ATOM 787 C C . PRO A 1 99 ? -5.997 -6.717 7.243 1.00 68.44 99 PRO A C 1
ATOM 789 O O . PRO A 1 99 ? -5.025 -6.787 7.993 1.00 68.44 99 PRO A O 1
ATOM 792 N N . ALA A 1 100 ? -6.354 -7.716 6.434 1.00 67.56 100 ALA A N 1
ATOM 793 C CA . ALA A 1 100 ? -5.532 -8.912 6.282 1.00 67.56 100 ALA A CA 1
ATOM 794 C C . ALA A 1 100 ? -4.136 -8.511 5.770 1.00 67.56 100 ALA A C 1
ATOM 796 O O . ALA A 1 100 ? -4.037 -7.666 4.879 1.00 67.56 100 ALA A O 1
ATOM 797 N N . ALA A 1 101 ? -3.099 -9.070 6.400 1.00 57.19 101 ALA A N 1
ATOM 798 C CA . ALA A 1 101 ? -1.696 -8.855 6.047 1.00 57.19 101 ALA A CA 1
ATOM 799 C C . ALA A 1 101 ? -1.323 -9.550 4.732 1.00 57.19 101 ALA A C 1
ATOM 801 O O . ALA A 1 101 ? -1.917 -10.617 4.448 1.00 57.19 101 ALA A O 1
#